Protein AF-A0A0F9FSE8-F1 (afdb_monomer_lite)

Organism: NCBI:txid412755

Secondary structure (DSSP, 8-state):
-TTSPTT-EEEEEE----SS-GGG-GGGSSPPPHHHHHHHHHHEEEEEEEEE---TTTHHHHHHHHHTTT-----------SSS--SS--HHHHHHHHHHHHHHHTT--S-----

pLDDT: mean 92.49, std 7.14, range [69.25, 98.75]

Structure (mmCIF, N/CA/C/O backbone):
data_AF-A0A0F9FSE8-F1
#
_entry.id   AF-A0A0F9FSE8-F1
#
loop_
_atom_site.group_PDB
_atom_site.id
_atom_site.type_symbol
_atom_site.label_atom_id
_atom_site.label_alt_id
_atom_site.label_comp_id
_atom_site.label_asym_id
_atom_site.label_entity_id
_atom_site.label_seq_id
_atom_site.pdbx_PDB_ins_code
_atom_site.Cartn_x
_atom_site.Cartn_y
_atom_site.Cartn_z
_atom_site.occupancy
_atom_site.B_iso_or_equiv
_atom_site.auth_seq_id
_atom_site.auth_comp_id
_atom_site.auth_asym_id
_atom_site.auth_atom_id
_atom_site.pdbx_PDB_model_num
ATOM 1 N N . MET A 1 1 ? -3.749 10.604 14.821 1.00 86.56 1 MET A N 1
ATOM 2 C CA . MET A 1 1 ? -4.098 9.388 15.603 1.00 86.56 1 MET A CA 1
ATOM 3 C C . MET A 1 1 ? -3.976 9.550 17.117 1.00 86.56 1 MET A C 1
ATOM 5 O O . MET A 1 1 ? -4.910 9.161 17.795 1.00 86.56 1 MET A O 1
ATOM 9 N N . ARG A 1 2 ? -2.880 10.076 17.694 1.00 89.75 2 ARG A N 1
ATOM 10 C CA . ARG A 1 2 ? -2.656 10.058 19.163 1.00 89.75 2 ARG A CA 1
ATOM 11 C C . ARG A 1 2 ? -3.826 10.600 20.002 1.00 89.75 2 ARG A C 1
ATOM 13 O O . ARG A 1 2 ? -4.158 9.957 20.988 1.00 89.75 2 ARG A O 1
ATOM 20 N N . THR A 1 3 ? -4.457 11.681 19.552 1.00 95.81 3 THR A N 1
ATOM 21 C CA . THR A 1 3 ? -5.565 12.396 20.213 1.00 95.81 3 THR A CA 1
ATOM 22 C C . THR A 1 3 ? -6.959 11.814 19.954 1.00 95.81 3 THR A C 1
ATOM 24 O O . THR A 1 3 ? -7.914 12.218 20.603 1.00 95.81 3 THR A O 1
ATOM 27 N N . ILE A 1 4 ? -7.098 10.870 19.019 1.00 96.56 4 ILE A N 1
ATOM 28 C CA . ILE A 1 4 ? -8.394 10.270 18.676 1.00 96.56 4 ILE A CA 1
ATOM 29 C C . ILE A 1 4 ? -8.773 9.244 19.750 1.00 96.56 4 ILE A C 1
ATOM 31 O O . ILE A 1 4 ? -7.949 8.391 20.111 1.00 96.56 4 ILE A O 1
ATOM 35 N N . ARG A 1 5 ? -10.022 9.312 20.231 1.00 97.69 5 ARG A N 1
ATOM 36 C CA . ARG A 1 5 ? -10.581 8.400 21.241 1.00 97.69 5 ARG A CA 1
ATOM 37 C C . ARG A 1 5 ? -10.515 6.946 20.762 1.00 97.69 5 ARG A C 1
ATOM 39 O O . ARG A 1 5 ? -10.655 6.656 19.574 1.00 97.69 5 ARG A O 1
ATOM 46 N N . ARG A 1 6 ? -10.317 6.012 21.693 1.00 98.19 6 ARG A N 1
ATOM 47 C CA . ARG A 1 6 ? -10.390 4.572 21.393 1.00 98.19 6 ARG A CA 1
ATOM 48 C C . ARG A 1 6 ? -11.790 4.194 20.905 1.00 98.19 6 ARG A C 1
ATOM 50 O O . ARG A 1 6 ? -12.759 4.808 21.351 1.00 98.19 6 ARG A O 1
ATOM 57 N N . ASN A 1 7 ? -11.885 3.181 20.044 1.00 98.06 7 ASN A N 1
ATOM 58 C CA . ASN A 1 7 ? -13.154 2.608 19.580 1.00 98.06 7 ASN A CA 1
ATOM 59 C C . ASN A 1 7 ? -14.160 3.677 19.112 1.00 98.06 7 ASN A C 1
ATOM 61 O O . ASN A 1 7 ? -15.303 3.728 19.569 1.00 98.06 7 ASN A O 1
ATOM 65 N N . SER A 1 8 ? -13.704 4.600 18.267 1.00 98.25 8 SER A N 1
ATOM 66 C CA . SER A 1 8 ? -14.500 5.740 17.801 1.00 98.25 8 SER A CA 1
ATOM 67 C C . SER A 1 8 ? -14.647 5.818 16.285 1.00 98.25 8 SER A C 1
ATOM 69 O O . SER A 1 8 ? -15.513 6.552 15.825 1.00 98.25 8 SER A O 1
ATOM 71 N N . ILE A 1 9 ? -13.861 5.050 15.526 1.00 98.38 9 ILE A N 1
ATOM 72 C CA . ILE A 1 9 ? -13.864 5.052 14.062 1.00 98.38 9 ILE A CA 1
ATOM 73 C C . ILE A 1 9 ? -14.509 3.771 13.529 1.00 98.38 9 ILE A C 1
ATOM 75 O O . ILE A 1 9 ? -14.096 2.674 13.902 1.00 98.38 9 ILE A O 1
ATOM 79 N N . ASP A 1 10 ? -15.500 3.919 12.653 1.00 98.44 10 ASP A N 1
ATOM 80 C CA . ASP A 1 10 ? -16.224 2.811 12.013 1.00 98.44 10 ASP A CA 1
ATOM 81 C C . ASP A 1 10 ? -15.496 2.253 10.781 1.00 98.44 10 ASP A C 1
ATOM 83 O O . ASP A 1 10 ? -15.631 1.080 10.441 1.00 98.44 10 ASP A O 1
ATOM 87 N N . THR A 1 11 ? -14.714 3.077 10.082 1.00 98.19 11 THR A N 1
ATOM 88 C CA . THR A 1 11 ? -13.986 2.669 8.872 1.00 98.19 11 THR A CA 1
ATOM 89 C C . THR A 1 11 ? -12.737 3.521 8.678 1.00 98.19 11 THR A C 1
ATOM 91 O O . THR A 1 11 ? -12.746 4.725 8.931 1.00 98.19 11 THR A O 1
ATOM 94 N N . ILE A 1 12 ? -11.656 2.893 8.222 1.00 98.38 12 ILE A N 1
ATOM 95 C CA . ILE 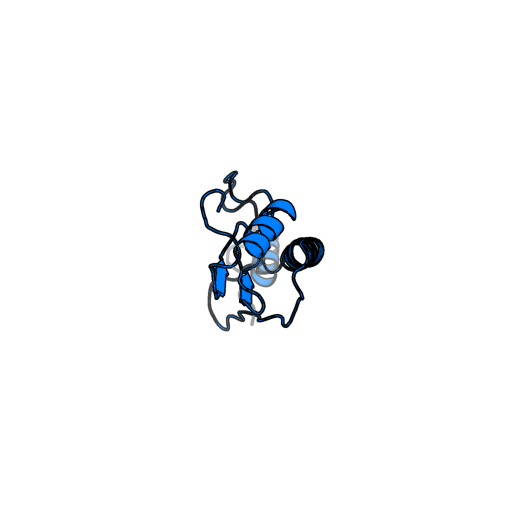A 1 12 ? -10.388 3.537 7.885 1.00 98.38 12 ILE A CA 1
ATOM 96 C C . ILE A 1 12 ? -10.084 3.223 6.423 1.00 98.38 12 ILE A C 1
ATOM 98 O O . ILE A 1 12 ? -9.979 2.061 6.048 1.00 98.38 12 ILE A O 1
ATOM 102 N N . ILE A 1 13 ? -9.911 4.259 5.606 1.00 98.19 13 ILE A N 1
ATOM 103 C CA . ILE A 1 13 ? -9.459 4.138 4.217 1.00 98.19 13 ILE A CA 1
ATOM 104 C C . ILE A 1 13 ? -8.191 4.971 4.096 1.00 98.19 13 ILE A C 1
ATOM 106 O O . ILE A 1 13 ? -8.193 6.148 4.459 1.00 98.19 13 ILE A O 1
ATOM 110 N N . THR A 1 14 ? -7.088 4.366 3.663 1.00 96.75 14 THR A N 1
ATOM 111 C CA . THR A 1 14 ? -5.789 5.045 3.663 1.00 96.75 14 THR A CA 1
ATOM 112 C C . THR A 1 14 ? -4.930 4.655 2.474 1.00 96.75 14 THR A C 1
ATOM 114 O O . THR A 1 14 ? -4.832 3.482 2.124 1.00 96.75 14 THR A O 1
ATOM 117 N N . ASP A 1 15 ? -4.279 5.667 1.902 1.00 96.25 15 ASP A N 1
ATOM 118 C CA . ASP A 1 15 ? -3.258 5.543 0.870 1.00 96.25 15 ASP A CA 1
ATOM 119 C C . ASP A 1 15 ? -1.881 5.929 1.449 1.00 96.25 15 ASP A C 1
ATOM 121 O O . ASP A 1 15 ? -1.497 7.102 1.424 1.00 96.25 15 ASP A O 1
ATOM 125 N N . PRO A 1 16 ? -1.196 4.997 2.135 1.00 95.38 16 PRO A N 1
ATOM 126 C CA . PRO A 1 16 ? 0.070 5.283 2.795 1.00 95.38 16 PRO A CA 1
ATOM 127 C C . PRO A 1 16 ? 1.258 5.274 1.817 1.00 95.38 16 PRO A C 1
ATOM 129 O O . PRO A 1 16 ? 1.131 4.831 0.684 1.00 95.38 16 PRO A O 1
ATOM 132 N N . PRO A 1 17 ? 2.460 5.661 2.273 1.00 95.62 17 PRO A N 1
ATOM 133 C CA . PRO A 1 17 ? 3.700 5.371 1.557 1.00 95.62 17 PRO A CA 1
ATOM 134 C C . PRO A 1 17 ? 3.860 3.882 1.204 1.00 95.62 17 PRO A C 1
ATOM 136 O O . PRO A 1 17 ? 3.564 3.001 2.017 1.00 95.62 17 PRO A O 1
ATOM 139 N N . TYR A 1 18 ? 4.361 3.596 0.002 1.00 94.94 18 TYR A N 1
ATOM 140 C CA . TYR A 1 18 ? 4.502 2.247 -0.561 1.00 94.94 18 TYR A CA 1
ATOM 141 C C . TYR A 1 18 ? 5.945 1.744 -0.570 1.00 94.94 18 TYR A C 1
ATOM 143 O O . TYR A 1 18 ? 6.192 0.637 -1.057 1.00 94.94 18 TYR A O 1
ATOM 151 N N . ALA A 1 19 ? 6.894 2.528 -0.057 1.00 94.38 19 ALA A N 1
ATOM 152 C CA . ALA A 1 19 ? 8.323 2.225 -0.112 1.00 94.38 19 ALA A CA 1
ATOM 153 C C . ALA A 1 19 ? 8.852 2.098 -1.556 1.00 94.38 19 ALA A C 1
ATOM 155 O O . ALA A 1 19 ? 9.710 1.262 -1.849 1.00 94.38 19 ALA A O 1
ATOM 156 N N . LEU A 1 20 ? 8.328 2.909 -2.485 1.00 90.44 20 LEU A N 1
ATOM 157 C CA . LEU A 1 20 ? 8.775 2.927 -3.883 1.00 90.44 20 LEU A CA 1
ATOM 158 C C . LEU A 1 20 ? 9.906 3.933 -4.126 1.00 90.44 20 LEU A C 1
ATOM 160 O O . LEU A 1 20 ? 10.425 3.995 -5.243 1.00 90.44 20 LEU A O 1
ATOM 164 N N . LYS A 1 21 ? 10.301 4.706 -3.105 1.00 91.00 21 LYS A N 1
ATOM 165 C CA . LYS A 1 21 ? 11.237 5.836 -3.214 1.00 91.00 21 LYS A CA 1
ATOM 166 C C . LYS A 1 21 ? 10.763 6.822 -4.277 1.00 91.00 21 LYS A C 1
ATOM 168 O O . LYS A 1 21 ? 11.559 7.309 -5.086 1.00 91.00 21 LYS A O 1
ATOM 173 N N . PHE A 1 22 ? 9.456 7.077 -4.314 1.00 84.75 22 PHE A N 1
ATOM 174 C CA . PHE A 1 22 ? 8.824 7.872 -5.353 1.00 84.75 22 PHE A CA 1
ATOM 175 C C . PHE A 1 22 ? 9.514 9.233 -5.511 1.00 84.75 22 PHE A C 1
ATOM 177 O O . PHE A 1 22 ? 9.596 10.032 -4.577 1.00 84.75 22 PHE A O 1
ATOM 184 N N . MET A 1 23 ? 10.071 9.469 -6.704 1.00 86.94 23 MET A N 1
ATOM 185 C CA . MET A 1 23 ? 10.853 10.667 -7.046 1.00 86.94 23 MET A CA 1
ATOM 186 C C . MET A 1 23 ? 12.000 10.985 -6.064 1.00 86.94 23 MET A C 1
ATOM 188 O O . MET A 1 23 ? 12.337 12.152 -5.855 1.00 86.94 23 MET A O 1
ATOM 192 N N . GLY A 1 24 ? 12.576 9.965 -5.420 1.00 88.31 24 GLY A N 1
ATOM 193 C CA . GLY A 1 24 ? 13.639 10.126 -4.425 1.00 88.31 24 GLY A CA 1
ATOM 194 C C . GLY A 1 24 ? 13.203 10.871 -3.160 1.00 88.31 24 GLY A C 1
ATOM 195 O O . GLY A 1 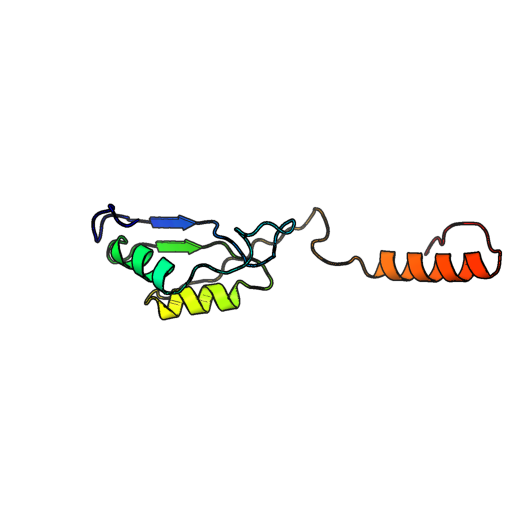24 ? 14.043 11.412 -2.446 1.00 88.31 24 GLY A O 1
ATOM 196 N N . LYS A 1 25 ? 11.896 10.959 -2.878 1.00 89.19 25 LYS A N 1
ATOM 197 C CA . LYS A 1 25 ? 11.378 11.693 -1.719 1.00 89.19 25 LYS A CA 1
ATOM 198 C C . LYS A 1 25 ? 11.345 10.813 -0.475 1.00 89.19 25 LYS A C 1
ATOM 200 O O . LYS A 1 25 ? 10.770 9.730 -0.496 1.00 89.19 25 LYS A O 1
ATOM 205 N N . ALA A 1 26 ? 11.899 11.327 0.625 1.00 90.44 26 ALA A N 1
ATOM 206 C CA . ALA A 1 26 ? 12.081 10.598 1.885 1.00 90.44 26 ALA A CA 1
ATOM 207 C C . ALA A 1 26 ? 10.788 10.022 2.491 1.00 90.44 26 ALA A C 1
ATOM 209 O O . ALA A 1 26 ? 10.836 9.016 3.191 1.00 90.44 26 ALA A O 1
ATOM 210 N N . TRP A 1 27 ? 9.629 10.628 2.214 1.00 90.81 27 TRP A N 1
ATOM 211 C CA . TRP A 1 27 ? 8.349 10.156 2.746 1.00 90.81 27 TRP A CA 1
ATOM 212 C C . TRP A 1 27 ? 7.937 8.777 2.208 1.00 90.81 27 TRP A C 1
ATOM 214 O O . TRP A 1 27 ? 7.149 8.106 2.864 1.00 90.81 27 TRP A O 1
ATOM 224 N N . ASP A 1 28 ? 8.481 8.344 1.063 1.00 92.75 28 ASP A N 1
ATOM 225 C CA . ASP A 1 28 ? 8.152 7.071 0.405 1.00 92.75 28 ASP A CA 1
ATOM 226 C C . ASP A 1 28 ? 9.277 6.031 0.479 1.00 92.75 28 ASP A C 1
ATOM 228 O O . ASP A 1 28 ? 9.468 5.219 -0.426 1.00 92.75 28 ASP A O 1
ATOM 232 N N . TYR A 1 29 ? 10.094 6.083 1.529 1.00 92.56 29 TYR A N 1
ATOM 233 C CA . TYR A 1 29 ? 11.222 5.159 1.676 1.00 92.56 29 TYR A CA 1
ATOM 234 C C . TYR A 1 29 ? 10.838 3.876 2.407 1.00 92.56 29 TYR A C 1
ATOM 236 O O . TYR A 1 29 ? 11.422 2.827 2.142 1.00 92.56 29 TYR A O 1
ATOM 244 N N . GLU A 1 30 ? 9.849 3.946 3.293 1.00 94.62 30 GLU A N 1
ATOM 245 C CA . GLU A 1 30 ? 9.460 2.846 4.167 1.00 94.62 30 GLU A CA 1
ATOM 246 C C . GLU A 1 30 ? 7.948 2.651 4.165 1.00 94.62 30 GLU A C 1
ATOM 248 O O . GLU A 1 30 ? 7.173 3.585 3.953 1.00 94.62 30 GLU A O 1
ATOM 253 N N . LEU A 1 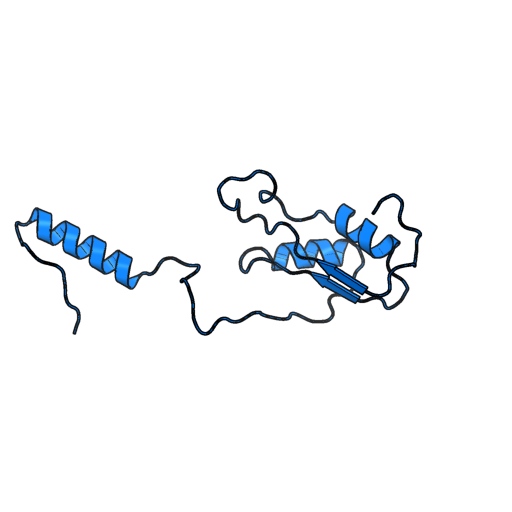31 ? 7.531 1.418 4.439 1.00 96.94 31 LEU A N 1
ATOM 254 C CA . LEU A 1 31 ? 6.132 1.109 4.688 1.00 96.94 31 LEU A CA 1
ATOM 255 C C . LEU A 1 31 ? 5.739 1.580 6.094 1.00 96.94 31 LEU A C 1
ATOM 257 O O . LEU A 1 31 ? 6.570 1.564 7.009 1.00 96.94 31 LEU A O 1
ATOM 261 N N . PRO A 1 32 ? 4.461 1.918 6.329 1.00 97.25 32 PRO A N 1
ATOM 262 C CA . PRO A 1 32 ? 3.944 2.085 7.675 1.00 97.25 32 PRO A CA 1
ATOM 263 C C . PRO A 1 32 ? 4.278 0.875 8.551 1.00 97.25 32 PRO A C 1
ATOM 265 O O . PRO A 1 32 ? 4.000 -0.274 8.208 1.00 97.25 32 PRO A O 1
ATOM 268 N N . SER A 1 33 ? 4.868 1.148 9.710 1.00 97.31 33 SER A N 1
ATOM 269 C CA . SER A 1 33 ? 5.234 0.107 10.668 1.00 97.31 33 SER A CA 1
ATOM 270 C C . SER A 1 33 ? 4.016 -0.542 11.326 1.00 97.31 33 SER A C 1
ATOM 272 O O . SER A 1 33 ? 2.946 0.064 11.433 1.00 97.31 33 SER A O 1
ATOM 274 N N . VAL A 1 34 ? 4.221 -1.720 11.921 1.00 98.50 34 VAL A N 1
ATOM 275 C CA . VAL A 1 34 ? 3.251 -2.393 12.807 1.00 98.50 34 VAL A CA 1
ATOM 276 C C . VAL A 1 34 ? 2.688 -1.436 13.868 1.00 98.50 34 VAL A C 1
ATOM 278 O O . VAL A 1 34 ? 1.489 -1.404 14.137 1.00 98.50 34 VAL A O 1
ATOM 281 N N . ARG A 1 35 ? 3.530 -0.567 14.451 1.00 98.06 35 ARG A N 1
ATOM 282 C CA . ARG A 1 35 ? 3.090 0.442 15.434 1.00 98.06 35 ARG A CA 1
ATOM 283 C C . ARG A 1 35 ? 2.089 1.436 14.834 1.00 98.06 35 ARG A C 1
ATOM 285 O O . ARG A 1 35 ? 1.225 1.936 15.556 1.00 98.06 35 ARG A O 1
ATOM 292 N N . CYS A 1 36 ? 2.200 1.752 13.545 1.00 97.38 36 CYS A N 1
ATOM 293 C CA . CYS A 1 36 ? 1.226 2.581 12.846 1.00 97.38 36 CYS A CA 1
ATOM 294 C C . CYS A 1 36 ? -0.146 1.899 12.813 1.00 97.38 36 CYS A C 1
ATOM 296 O O . CYS A 1 36 ? -1.115 2.475 13.312 1.00 97.38 36 CYS A O 1
ATOM 298 N N . PHE A 1 37 ? -0.198 0.648 12.356 1.00 98.31 37 PHE A N 1
ATOM 299 C CA . PHE A 1 37 ? -1.437 -0.124 12.269 1.00 98.31 37 PHE A CA 1
ATOM 300 C C . PHE A 1 37 ? -2.032 -0.476 13.638 1.00 98.31 37 PHE A C 1
ATOM 302 O O . PHE A 1 37 ? -3.251 -0.436 13.790 1.00 98.31 37 PHE A O 1
ATOM 309 N N . LYS A 1 38 ? -1.212 -0.667 14.683 1.00 98.38 38 LYS A N 1
ATOM 310 C CA . LYS A 1 38 ? -1.697 -0.805 16.072 1.00 98.38 38 LYS A CA 1
ATOM 311 C C . LYS A 1 38 ? -2.422 0.449 16.559 1.00 98.38 38 LYS A C 1
ATOM 313 O O . LYS A 1 38 ? -3.395 0.363 17.304 1.00 98.38 38 LYS A O 1
ATOM 318 N N . ARG A 1 39 ? -1.977 1.643 16.144 1.00 98.06 39 ARG A N 1
ATOM 319 C CA . ARG A 1 39 ? -2.678 2.897 16.475 1.00 98.06 39 ARG A CA 1
ATOM 320 C C . ARG A 1 39 ? -3.998 3.034 15.724 1.00 98.06 39 ARG A C 1
ATOM 322 O O . ARG A 1 39 ? -4.928 3.588 16.306 1.00 98.06 39 ARG A O 1
ATOM 329 N N . MET A 1 40 ? -4.072 2.535 14.490 1.00 98.25 40 MET A N 1
ATOM 330 C CA . MET A 1 40 ? -5.320 2.453 13.727 1.00 98.25 40 MET A CA 1
ATOM 331 C C . MET A 1 40 ? -6.297 1.481 14.401 1.00 98.25 40 MET A C 1
ATOM 333 O O . MET A 1 40 ? -7.430 1.858 14.679 1.00 98.25 40 MET A O 1
ATOM 337 N N . LEU A 1 41 ? -5.833 0.290 14.788 1.00 98.25 41 LEU A N 1
ATOM 338 C CA . LEU A 1 41 ? -6.657 -0.699 15.489 1.00 98.25 41 LEU A CA 1
ATOM 339 C C . LEU A 1 41 ? -7.192 -0.155 16.821 1.00 98.25 41 LEU A C 1
ATOM 341 O O . LEU A 1 41 ? -8.355 -0.325 17.153 1.00 98.25 41 LEU A O 1
ATOM 345 N N . ARG A 1 42 ? -6.368 0.591 17.567 1.00 98.31 42 ARG A N 1
ATOM 346 C CA . ARG A 1 42 ? -6.758 1.217 18.843 1.00 98.31 42 ARG A CA 1
ATOM 347 C C . ARG A 1 42 ? -7.955 2.173 18.716 1.00 98.31 42 ARG A C 1
ATOM 349 O O . ARG A 1 42 ? -8.688 2.355 19.686 1.00 98.31 42 ARG A O 1
ATOM 356 N N . ILE A 1 43 ? -8.084 2.879 17.592 1.00 98.44 43 ILE A N 1
ATOM 357 C CA . ILE A 1 43 ? -9.164 3.862 17.375 1.00 98.44 43 ILE A CA 1
ATOM 358 C C . ILE A 1 43 ? -10.373 3.260 16.659 1.00 98.44 43 ILE A C 1
ATOM 360 O O . ILE A 1 43 ? -11.453 3.842 16.731 1.00 98.44 43 ILE A O 1
ATOM 364 N N . ALA A 1 44 ? -10.199 2.113 16.009 1.00 98.50 44 ALA A N 1
ATOM 365 C CA . ALA A 1 44 ? -11.247 1.360 15.345 1.00 98.50 44 ALA A CA 1
ATOM 366 C C . ALA A 1 44 ? -12.238 0.772 16.359 1.00 98.50 44 ALA A C 1
ATOM 368 O O . ALA A 1 44 ? -11.846 0.256 17.405 1.00 98.50 44 ALA A O 1
ATOM 369 N N . LYS A 1 45 ? -13.537 0.876 16.073 1.00 98.69 45 LYS A N 1
ATOM 370 C CA . LYS A 1 45 ? -14.570 0.138 16.811 1.00 98.69 45 LYS A CA 1
ATOM 371 C C . LYS A 1 45 ? -14.437 -1.370 16.534 1.00 98.69 45 LYS A C 1
ATOM 373 O O . LYS A 1 45 ? -13.919 -1.744 15.481 1.00 98.69 45 LYS A O 1
ATOM 378 N N . PRO A 1 46 ? -14.932 -2.246 17.428 1.00 97.50 46 PRO A N 1
ATOM 379 C CA . PRO A 1 46 ? -15.093 -3.660 17.101 1.00 97.50 46 PRO A CA 1
ATOM 380 C C . PRO A 1 46 ? -15.884 -3.825 15.795 1.00 97.50 46 PRO A C 1
ATOM 382 O O . PRO A 1 46 ? -16.952 -3.236 15.649 1.00 97.50 46 PRO A O 1
ATOM 385 N N . GLY A 1 47 ? -15.340 -4.585 14.843 1.00 96.62 47 GLY A N 1
ATOM 386 C CA . GLY A 1 47 ? -15.949 -4.799 13.525 1.00 96.62 47 GLY A CA 1
ATOM 387 C C . GLY A 1 47 ? -15.666 -3.720 12.471 1.00 96.62 47 GLY A C 1
ATOM 388 O O . GLY A 1 47 ? -16.130 -3.856 11.342 1.00 96.62 47 GLY A O 1
ATOM 389 N N . ALA A 1 48 ? -14.901 -2.672 12.794 1.00 98.12 48 ALA A N 1
ATOM 390 C CA . ALA A 1 48 ? -14.512 -1.662 11.813 1.00 98.12 48 ALA A CA 1
ATOM 391 C C . ALA A 1 48 ? -13.618 -2.241 10.704 1.00 98.12 48 ALA A C 1
ATOM 393 O O . ALA A 1 48 ? -12.831 -3.163 10.926 1.00 98.12 48 ALA A O 1
ATOM 394 N N . ILE A 1 49 ? -13.703 -1.643 9.515 1.00 98.00 49 ILE A N 1
ATOM 395 C CA . ILE A 1 49 ? -12.956 -2.071 8.325 1.00 98.00 49 ILE A CA 1
ATOM 396 C C . ILE A 1 49 ? -11.760 -1.146 8.088 1.00 98.00 49 ILE A C 1
ATOM 398 O O . ILE A 1 49 ? -11.880 0.076 8.185 1.00 98.00 49 ILE A O 1
ATOM 402 N N . LEU A 1 50 ? -10.617 -1.736 7.733 1.00 98.38 50 LEU A N 1
ATOM 403 C CA . LEU A 1 50 ? -9.458 -1.042 7.177 1.00 98.38 50 LEU A CA 1
ATOM 404 C C . LEU A 1 50 ? -9.312 -1.411 5.696 1.00 98.38 50 LEU A C 1
ATOM 406 O O . LEU A 1 50 ? -9.045 -2.565 5.375 1.00 98.38 50 LEU A O 1
ATOM 410 N N . LEU A 1 51 ? -9.423 -0.421 4.811 1.00 98.25 51 LEU A N 1
ATOM 411 C CA . LEU A 1 51 ? -8.983 -0.515 3.421 1.00 98.25 51 LEU A CA 1
ATOM 412 C C . LEU A 1 51 ? -7.661 0.247 3.277 1.00 98.25 51 LEU A C 1
ATOM 414 O O . LEU A 1 51 ? -7.611 1.468 3.429 1.00 98.25 51 LEU A O 1
ATOM 418 N N . CYS A 1 52 ? -6.583 -0.483 3.008 1.00 97.94 52 CYS A N 1
ATOM 419 C CA . CYS A 1 52 ? -5.237 0.066 2.887 1.00 97.94 52 CYS A CA 1
ATOM 420 C C . CYS A 1 52 ? -4.722 -0.159 1.465 1.00 97.94 52 CYS A C 1
ATOM 422 O O . CYS A 1 52 ? -4.618 -1.305 1.025 1.00 97.94 52 CYS A O 1
ATOM 424 N N . PHE A 1 53 ? -4.406 0.919 0.750 1.00 97.12 53 PHE A N 1
ATOM 425 C CA . PHE A 1 53 ? -3.794 0.811 -0.569 1.00 97.12 53 PHE A CA 1
ATOM 426 C C . PHE A 1 53 ? -2.306 0.452 -0.449 1.00 97.12 53 PHE A C 1
ATOM 428 O O . PHE A 1 53 ? -1.646 0.741 0.551 1.00 97.12 53 PHE A O 1
ATOM 435 N N . GLY A 1 54 ? -1.773 -0.210 -1.474 1.00 94.94 54 GLY A N 1
ATOM 436 C CA . GLY A 1 54 ? -0.395 -0.680 -1.480 1.00 94.94 54 GLY A CA 1
ATOM 437 C C . GLY A 1 54 ? 0.179 -0.798 -2.885 1.00 94.94 54 GLY A C 1
ATOM 438 O O . GLY A 1 54 ? -0.534 -1.022 -3.863 1.00 94.94 54 GLY A O 1
ATOM 439 N N . GLY A 1 55 ? 1.501 -0.675 -2.977 1.00 92.19 55 GLY A N 1
ATOM 440 C CA . GLY A 1 55 ? 2.229 -0.851 -4.226 1.00 92.19 55 GLY A CA 1
ATOM 441 C C . GLY A 1 55 ? 2.327 -2.322 -4.631 1.00 92.19 55 GLY A C 1
ATOM 442 O O . GLY A 1 55 ? 2.515 -3.202 -3.795 1.00 92.19 55 GLY A O 1
ATOM 443 N N . THR A 1 56 ? 2.309 -2.598 -5.935 1.00 90.19 56 THR A N 1
ATOM 444 C CA . THR A 1 56 ? 2.352 -3.967 -6.492 1.00 90.19 56 THR A CA 1
ATOM 445 C C . THR A 1 56 ? 3.547 -4.806 -6.030 1.00 90.19 56 THR A C 1
ATOM 447 O O . THR A 1 56 ? 3.453 -6.027 -5.972 1.00 90.19 56 THR A O 1
ATOM 450 N N . ARG A 1 57 ? 4.675 -4.173 -5.685 1.00 90.69 57 ARG A N 1
ATOM 451 C CA . ARG A 1 57 ? 5.897 -4.863 -5.232 1.00 90.69 57 ARG A CA 1
ATOM 452 C C . ARG A 1 57 ? 5.996 -5.013 -3.718 1.00 90.69 57 ARG A C 1
ATOM 454 O O . ARG A 1 57 ? 6.769 -5.838 -3.251 1.00 90.69 57 ARG A O 1
ATOM 461 N N . THR A 1 58 ? 5.253 -4.220 -2.954 1.00 94.88 58 THR A N 1
ATOM 462 C CA . THR A 1 58 ? 5.430 -4.086 -1.499 1.00 94.88 58 THR A CA 1
ATOM 463 C C . THR A 1 58 ? 4.165 -4.404 -0.704 1.00 94.88 58 THR A C 1
ATOM 465 O O . THR A 1 58 ? 4.250 -4.548 0.515 1.00 94.88 58 THR A O 1
ATOM 468 N N . PHE A 1 59 ? 3.016 -4.600 -1.368 1.00 95.19 59 PHE A N 1
ATOM 469 C CA . PHE A 1 59 ? 1.730 -4.882 -0.718 1.00 95.19 59 PHE A CA 1
ATOM 470 C C . PHE A 1 59 ? 1.797 -6.070 0.249 1.00 95.19 59 PHE A C 1
ATOM 472 O O . PHE A 1 59 ? 1.217 -6.013 1.323 1.00 95.19 59 PHE A O 1
ATOM 479 N N . HIS A 1 60 ? 2.550 -7.121 -0.085 1.00 96.12 60 HIS A N 1
ATOM 480 C CA . HIS A 1 60 ? 2.675 -8.306 0.762 1.00 96.12 60 HIS A CA 1
ATOM 481 C C . HIS A 1 60 ? 3.326 -7.984 2.119 1.00 96.12 60 HIS A C 1
ATOM 483 O O . HIS A 1 60 ? 2.879 -8.476 3.147 1.00 96.12 60 HIS A O 1
ATOM 489 N N . ARG A 1 61 ? 4.326 -7.090 2.156 1.00 97.75 61 ARG A N 1
ATOM 490 C CA . ARG A 1 61 ? 4.927 -6.613 3.415 1.00 97.75 61 ARG A CA 1
ATOM 491 C C . ARG A 1 61 ? 3.986 -5.687 4.179 1.00 97.75 61 ARG A C 1
ATOM 493 O O . ARG A 1 61 ? 3.964 -5.725 5.404 1.00 97.75 61 ARG A O 1
ATOM 500 N N . MET A 1 62 ? 3.203 -4.878 3.462 1.00 97.62 62 MET A N 1
ATOM 501 C CA . MET A 1 62 ? 2.143 -4.073 4.073 1.00 97.62 62 MET A CA 1
ATOM 502 C C . MET A 1 62 ? 1.116 -4.971 4.772 1.00 97.62 62 MET A C 1
ATOM 504 O O . MET A 1 62 ? 0.764 -4.705 5.917 1.00 97.62 62 MET A O 1
ATOM 508 N N . ALA A 1 63 ? 0.685 -6.048 4.109 1.00 98.00 63 ALA A N 1
ATOM 509 C CA . ALA A 1 63 ? -0.246 -7.026 4.659 1.00 98.00 63 ALA A CA 1
ATOM 510 C C . ALA A 1 63 ? 0.316 -7.687 5.927 1.00 98.00 63 ALA A C 1
ATOM 512 O O . ALA A 1 63 ? -0.378 -7.690 6.939 1.00 98.00 63 ALA A O 1
ATOM 513 N N . CYS A 1 64 ? 1.587 -8.120 5.924 1.00 98.31 64 CYS A N 1
ATOM 514 C CA . CYS A 1 64 ? 2.247 -8.628 7.136 1.00 98.31 64 CYS A CA 1
ATOM 515 C C . CYS A 1 64 ? 2.224 -7.595 8.273 1.00 98.31 64 CYS A C 1
ATOM 517 O O . CYS A 1 64 ? 1.817 -7.910 9.383 1.00 98.31 64 CYS A O 1
ATOM 519 N N . ASN A 1 65 ? 2.577 -6.331 8.002 1.00 98.50 65 ASN A N 1
ATOM 520 C CA . ASN A 1 65 ? 2.571 -5.293 9.040 1.00 98.50 65 ASN A CA 1
ATOM 521 C C . ASN A 1 65 ? 1.168 -5.025 9.622 1.00 98.50 65 ASN A C 1
ATOM 523 O O . ASN A 1 65 ? 1.050 -4.616 10.782 1.00 98.50 65 ASN A O 1
ATOM 527 N N . ILE A 1 66 ? 0.121 -5.185 8.807 1.00 98.50 66 ILE A N 1
ATOM 528 C CA . ILE A 1 66 ? -1.284 -5.049 9.209 1.00 98.50 66 ILE A CA 1
ATOM 529 C C . ILE A 1 66 ? -1.703 -6.244 10.077 1.00 98.50 66 ILE A C 1
ATOM 531 O O . ILE A 1 66 ? -2.269 -6.039 11.153 1.00 98.50 66 ILE A O 1
ATOM 535 N N . GLU A 1 67 ? -1.379 -7.463 9.652 1.00 98.56 67 GLU A N 1
ATOM 536 C CA . GLU A 1 67 ? -1.647 -8.704 10.387 1.00 98.56 67 GLU A CA 1
ATOM 537 C C . GLU A 1 67 ? -0.924 -8.725 11.744 1.00 98.56 67 GLU A C 1
ATOM 539 O O . GLU A 1 67 ? -1.563 -8.877 12.784 1.00 98.56 67 GLU A O 1
ATOM 544 N N . ASP A 1 68 ? 0.374 -8.404 11.772 1.00 98.75 68 ASP A N 1
ATOM 545 C CA . ASP A 1 68 ? 1.195 -8.295 12.991 1.00 98.75 68 ASP A CA 1
ATOM 546 C C . ASP A 1 68 ? 0.677 -7.229 13.977 1.00 98.75 68 ASP A C 1
ATOM 548 O O . ASP A 1 68 ? 0.995 -7.220 15.176 1.00 98.75 68 ASP A O 1
ATOM 552 N N . ALA A 1 69 ? -0.111 -6.269 13.486 1.00 98.44 69 ALA A N 1
ATOM 553 C CA . ALA A 1 69 ? -0.762 -5.276 14.327 1.00 98.44 69 ALA A CA 1
ATOM 554 C C . ALA A 1 69 ? -2.039 -5.789 15.009 1.00 98.44 69 ALA A C 1
ATOM 556 O O . ALA A 1 69 ? -2.528 -5.108 15.915 1.00 98.44 69 ALA A O 1
ATOM 557 N N . GLY A 1 70 ? -2.531 -6.969 14.627 1.00 98.25 70 GLY A N 1
ATOM 558 C CA . GLY A 1 70 ? -3.730 -7.616 15.159 1.00 98.25 70 GLY A CA 1
ATOM 559 C C . GLY A 1 70 ? -4.984 -7.417 14.307 1.00 98.25 70 GLY A C 1
ATOM 560 O O . GLY A 1 70 ? -6.083 -7.682 14.790 1.00 98.25 70 GLY A O 1
ATOM 561 N N . TRP A 1 71 ? -4.853 -6.915 13.076 1.00 98.50 71 TRP A N 1
ATOM 562 C CA . TRP A 1 71 ? -5.963 -6.908 12.122 1.00 98.50 71 TRP A CA 1
ATOM 563 C C . TRP A 1 71 ? -6.125 -8.286 11.484 1.00 98.50 71 TRP A C 1
ATOM 565 O O . TRP A 1 71 ? -5.156 -9.017 11.310 1.00 98.50 71 TRP A O 1
ATOM 575 N N . ILE A 1 72 ? -7.349 -8.608 11.074 1.00 98.06 72 ILE A N 1
ATOM 576 C CA . ILE A 1 72 ? -7.640 -9.809 10.290 1.00 98.06 72 ILE A CA 1
ATOM 577 C C . ILE A 1 72 ? -7.653 -9.410 8.815 1.00 98.06 72 ILE A C 1
ATOM 579 O O . ILE A 1 72 ? -8.412 -8.519 8.422 1.00 98.06 72 ILE A O 1
ATOM 583 N N . ILE A 1 73 ? -6.830 -10.065 7.998 1.00 97.88 73 ILE A N 1
ATOM 584 C CA . ILE A 1 73 ? -6.876 -9.894 6.546 1.00 97.88 73 ILE A CA 1
ATOM 585 C C . ILE A 1 73 ? -8.115 -10.618 6.023 1.00 97.88 73 ILE A C 1
ATOM 587 O O . ILE A 1 73 ? -8.215 -11.838 6.119 1.00 97.88 73 ILE A O 1
ATOM 591 N N . LYS A 1 74 ? -9.073 -9.849 5.502 1.00 96.56 74 LYS A N 1
ATOM 592 C CA . LYS A 1 74 ? -10.325 -10.397 4.972 1.00 96.56 74 LYS A CA 1
ATOM 593 C C . LYS A 1 74 ? -10.224 -10.732 3.487 1.00 96.56 74 LYS A C 1
ATOM 595 O O . LYS A 1 74 ? -10.552 -11.840 3.097 1.00 96.56 74 LYS A O 1
ATOM 600 N N . ASP A 1 75 ? -9.762 -9.773 2.690 1.00 96.00 75 ASP A N 1
ATOM 601 C CA . ASP A 1 75 ? -9.717 -9.863 1.233 1.00 96.00 75 ASP A CA 1
ATOM 602 C C . ASP A 1 75 ? -8.543 -9.053 0.671 1.00 96.00 75 ASP A C 1
ATOM 604 O O . ASP A 1 75 ? -7.996 -8.166 1.333 1.00 96.00 75 ASP A O 1
ATOM 608 N N . CYS A 1 76 ? -8.195 -9.331 -0.586 1.00 96.00 76 CYS 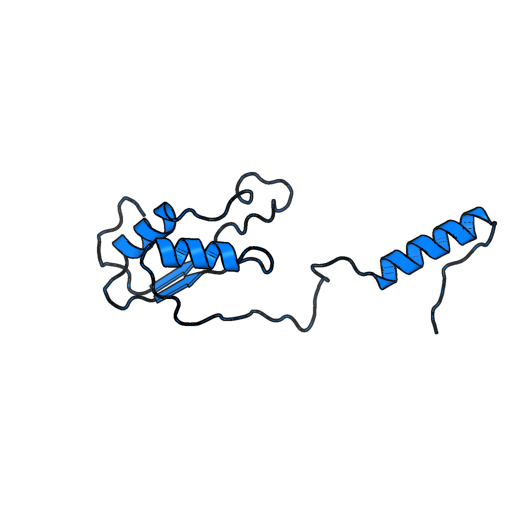A N 1
ATOM 609 C CA . CYS A 1 76 ? -7.260 -8.543 -1.383 1.00 96.00 76 CYS A CA 1
ATOM 610 C C . CYS A 1 76 ? -7.983 -7.993 -2.617 1.00 96.00 76 CYS A C 1
ATOM 612 O O . CYS A 1 76 ? -8.454 -8.757 -3.457 1.00 96.00 76 CYS A O 1
ATOM 614 N N . ILE A 1 77 ? -8.055 -6.666 -2.737 1.00 95.50 77 ILE A N 1
ATOM 615 C CA . ILE A 1 77 ? -8.652 -5.989 -3.894 1.00 95.50 77 ILE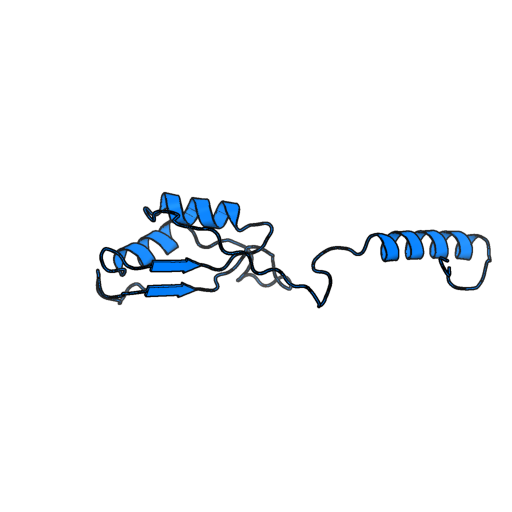 A CA 1
ATOM 616 C C . ILE A 1 77 ? -7.524 -5.487 -4.793 1.00 95.50 77 ILE A C 1
ATOM 618 O O . ILE A 1 77 ? -6.637 -4.762 -4.343 1.00 95.50 77 ILE A O 1
ATOM 622 N N . MET A 1 78 ? -7.566 -5.852 -6.075 1.00 93.81 78 MET A N 1
ATOM 623 C CA . MET A 1 78 ? -6.551 -5.458 -7.051 1.00 93.81 78 MET A CA 1
ATOM 624 C C . MET A 1 78 ? -7.082 -4.378 -7.988 1.00 93.81 78 MET A C 1
ATOM 626 O O . MET A 1 78 ? -8.064 -4.581 -8.699 1.00 93.81 78 MET A O 1
ATOM 630 N N . TRP A 1 79 ? -6.385 -3.242 -8.042 1.00 90.94 79 TRP A N 1
ATOM 631 C CA . TRP A 1 79 ? -6.648 -2.225 -9.054 1.00 90.94 79 TRP A CA 1
ATOM 632 C C . TRP A 1 79 ? -5.902 -2.567 -10.347 1.00 90.94 79 TRP A C 1
ATOM 634 O O . TRP A 1 79 ? -4.697 -2.339 -10.473 1.00 90.94 79 TRP A O 1
ATOM 644 N N . ILE A 1 80 ? -6.632 -3.140 -11.304 1.00 88.00 80 ILE A N 1
ATOM 645 C CA . ILE A 1 80 ? -6.108 -3.553 -12.609 1.00 88.00 80 ILE A CA 1
ATOM 646 C C . ILE A 1 80 ? -6.421 -2.465 -13.642 1.00 88.00 80 ILE A C 1
ATOM 648 O O . ILE A 1 80 ? -7.574 -2.082 -13.824 1.00 88.00 80 ILE A O 1
ATOM 652 N N . TYR A 1 81 ? -5.389 -1.966 -14.322 1.00 82.00 81 TYR A N 1
ATOM 653 C CA . TYR A 1 81 ? -5.518 -0.951 -15.368 1.00 82.00 81 TYR A CA 1
ATOM 654 C C . TYR A 1 81 ? -5.454 -1.606 -16.752 1.00 82.00 81 TYR A C 1
ATOM 656 O O . TYR A 1 81 ? -4.468 -2.271 -17.064 1.00 82.00 81 TYR A O 1
ATOM 664 N N . GLY A 1 82 ? -6.469 -1.380 -17.594 1.00 83.69 82 GLY A N 1
ATOM 665 C CA . GLY A 1 82 ? -6.468 -1.801 -19.006 1.00 83.69 82 GLY A CA 1
ATOM 666 C C . GLY A 1 82 ? -5.771 -0.814 -19.954 1.00 83.69 82 GLY A C 1
ATOM 667 O O . GLY A 1 82 ? -5.483 -1.142 -21.100 1.00 83.69 82 GLY A O 1
ATOM 668 N N . SER A 1 83 ? -5.481 0.398 -19.477 1.00 80.94 83 SER A N 1
ATOM 669 C CA . SER A 1 83 ? -4.859 1.479 -20.245 1.00 80.94 83 SER A CA 1
ATOM 670 C C . SER A 1 83 ? -3.996 2.361 -19.342 1.00 80.94 83 SER A C 1
ATOM 672 O O . SER A 1 83 ? -4.278 2.490 -18.150 1.00 80.94 83 SER A O 1
ATOM 674 N N . GLY A 1 84 ? -2.983 3.021 -19.908 1.00 73.12 84 GLY A N 1
ATOM 675 C CA . GLY A 1 84 ? -2.152 4.000 -19.204 1.00 73.12 84 GLY A CA 1
ATOM 676 C C . GLY A 1 84 ? -0.655 3.784 -19.408 1.00 73.12 84 GLY A C 1
ATOM 677 O O . GLY A 1 84 ? -0.222 3.015 -20.264 1.00 73.12 84 GLY A O 1
ATOM 678 N N . PHE A 1 85 ? 0.153 4.485 -18.612 1.00 69.25 85 PHE A N 1
ATOM 679 C CA . PHE A 1 85 ? 1.606 4.353 -18.675 1.00 69.25 85 PHE A CA 1
ATOM 680 C C . PHE A 1 85 ? 2.062 2.985 -18.150 1.00 69.25 85 PHE A C 1
ATOM 682 O O . PHE A 1 85 ? 1.740 2.649 -17.003 1.00 69.25 85 PHE A O 1
ATOM 689 N N . PRO A 1 86 ? 2.878 2.232 -18.915 1.00 69.38 86 PRO A N 1
ATOM 690 C CA . PRO A 1 86 ? 3.517 1.023 -18.419 1.00 69.38 86 PRO A CA 1
ATOM 691 C C . PRO A 1 86 ? 4.310 1.339 -17.148 1.00 69.38 86 PRO A C 1
ATOM 693 O O . PRO A 1 86 ? 5.255 2.125 -17.163 1.00 69.38 86 PRO A O 1
ATOM 696 N N . LYS A 1 87 ? 3.920 0.730 -16.023 1.00 71.56 87 LYS A N 1
ATOM 697 C CA . LYS A 1 87 ? 4.607 0.891 -14.725 1.00 71.56 87 LYS A CA 1
ATOM 698 C C . LYS A 1 87 ? 5.879 0.035 -14.612 1.00 71.56 87 LYS A C 1
ATOM 700 O O . LYS A 1 87 ? 6.534 0.015 -13.569 1.00 71.56 87 LYS A O 1
ATOM 705 N N . SER A 1 88 ? 6.209 -0.688 -15.679 1.00 70.81 88 SER A N 1
ATOM 706 C CA . SER A 1 88 ? 7.415 -1.493 -15.833 1.00 70.81 88 SER A CA 1
ATOM 707 C C . SER A 1 88 ? 8.132 -1.121 -17.129 1.00 70.81 88 SER A C 1
ATOM 709 O O . SER A 1 88 ? 7.586 -0.421 -17.983 1.00 70.81 88 SER A O 1
ATOM 711 N N . HIS A 1 89 ? 9.369 -1.587 -17.266 1.00 79.44 89 HIS A N 1
ATOM 712 C CA . HIS A 1 89 ? 10.175 -1.354 -18.454 1.00 79.44 89 HIS A CA 1
ATOM 713 C C . HIS A 1 89 ? 9.531 -2.025 -19.676 1.00 79.44 89 HIS A C 1
ATOM 715 O O . HIS A 1 89 ? 9.207 -3.211 -19.636 1.00 79.44 89 HIS A O 1
ATOM 721 N N . ASN A 1 90 ? 9.342 -1.278 -20.766 1.00 84.38 90 ASN A N 1
ATOM 722 C CA . ASN A 1 90 ? 8.870 -1.859 -22.020 1.00 84.38 90 ASN A CA 1
ATOM 723 C C . ASN A 1 90 ? 10.048 -2.564 -22.708 1.00 84.38 90 ASN A C 1
ATOM 725 O O . ASN A 1 90 ? 10.910 -1.909 -23.292 1.00 84.38 90 ASN A O 1
ATOM 729 N N . ILE A 1 91 ? 10.079 -3.895 -22.611 1.00 87.19 91 ILE A N 1
ATOM 730 C CA . ILE A 1 91 ? 11.172 -4.731 -23.126 1.00 87.19 91 ILE A CA 1
ATOM 731 C C . ILE A 1 91 ? 11.321 -4.572 -24.643 1.00 87.19 91 ILE A C 1
ATOM 733 O O . ILE A 1 91 ? 12.442 -4.429 -25.118 1.00 87.19 91 ILE A O 1
ATOM 737 N N . GLY A 1 92 ? 10.215 -4.517 -25.393 1.00 87.75 92 GLY A N 1
ATOM 738 C CA . GLY A 1 92 ? 10.252 -4.338 -26.848 1.00 87.75 92 GLY A CA 1
ATOM 739 C C . GLY A 1 92 ? 10.960 -3.044 -27.249 1.00 87.75 92 GLY A C 1
ATOM 740 O O . GLY A 1 92 ? 11.889 -3.065 -28.052 1.00 87.75 92 GLY A O 1
ATOM 741 N N . LYS A 1 93 ? 10.622 -1.928 -26.586 1.00 87.00 93 LYS A N 1
ATOM 742 C CA . LYS A 1 93 ? 11.326 -0.650 -26.785 1.00 87.00 93 LYS A CA 1
ATOM 743 C C . LYS A 1 93 ? 12.806 -0.722 -26.395 1.00 87.00 93 LYS A C 1
ATOM 745 O O . LYS A 1 93 ? 13.629 -0.065 -27.025 1.00 87.00 93 LYS A O 1
ATOM 750 N N . ALA A 1 94 ? 13.156 -1.495 -25.366 1.00 90.50 94 ALA A N 1
ATOM 751 C CA . ALA A 1 94 ? 14.543 -1.666 -24.932 1.00 90.50 94 ALA A CA 1
ATOM 752 C C . ALA A 1 94 ? 15.376 -2.440 -25.961 1.00 90.50 94 ALA A C 1
ATOM 754 O O . ALA A 1 94 ? 16.473 -2.009 -26.312 1.00 90.50 94 ALA A O 1
ATOM 755 N N . ILE A 1 95 ? 14.831 -3.553 -26.462 1.00 91.94 95 ILE A N 1
ATOM 756 C CA . ILE A 1 95 ? 15.449 -4.387 -27.498 1.00 91.94 95 ILE A CA 1
ATOM 757 C C . ILE A 1 95 ? 15.634 -3.573 -28.774 1.00 91.94 95 ILE A C 1
ATOM 759 O O . ILE A 1 95 ? 16.736 -3.535 -29.315 1.00 91.94 95 ILE A O 1
ATOM 763 N N . GLN A 1 96 ? 14.589 -2.868 -29.210 1.00 91.38 96 GLN A N 1
ATOM 764 C CA . GLN A 1 96 ? 14.656 -2.016 -30.392 1.00 91.38 96 GLN A CA 1
ATOM 765 C C . GLN A 1 96 ? 15.749 -0.952 -30.256 1.00 91.38 96 GLN A C 1
ATOM 767 O O . GLN A 1 96 ? 16.624 -0.860 -31.113 1.00 91.38 96 GLN A O 1
ATOM 772 N N . LYS A 1 97 ? 15.783 -0.232 -29.128 1.00 91.38 97 LYS A N 1
ATOM 773 C CA . LYS A 1 97 ? 16.819 0.771 -28.854 1.00 91.38 97 LYS A CA 1
ATOM 774 C C . LYS A 1 97 ? 18.233 0.178 -28.869 1.00 91.38 97 LYS A C 1
ATOM 776 O O . LYS A 1 97 ? 19.169 0.832 -29.326 1.00 91.38 97 LYS A O 1
ATOM 781 N N . GLN A 1 98 ? 18.411 -1.034 -28.341 1.00 93.25 98 GLN A N 1
ATOM 782 C CA . GLN A 1 98 ? 19.700 -1.727 -28.349 1.00 93.25 98 GLN A CA 1
ATOM 783 C C . GLN A 1 98 ? 20.118 -2.097 -29.780 1.00 93.25 98 GLN A C 1
ATOM 785 O O . GLN A 1 98 ? 21.252 -1.829 -30.168 1.00 93.25 98 GLN A O 1
ATOM 790 N N . ALA A 1 99 ? 19.205 -2.662 -30.572 1.00 91.44 99 ALA A N 1
ATOM 791 C CA . ALA A 1 99 ? 19.462 -3.048 -31.956 1.00 91.44 99 ALA A CA 1
ATOM 792 C C . ALA A 1 99 ? 19.780 -1.832 -32.846 1.00 91.44 99 ALA A C 1
ATOM 794 O O . ALA A 1 99 ? 20.784 -1.834 -33.556 1.00 91.44 99 ALA A O 1
ATOM 795 N N . GLU A 1 100 ? 19.005 -0.749 -32.735 1.00 93.31 100 GLU A N 1
ATOM 796 C CA . GLU A 1 100 ? 19.265 0.518 -33.434 1.00 93.31 100 GLU A CA 1
ATOM 797 C C . GLU A 1 100 ? 20.636 1.100 -33.068 1.00 93.31 100 GLU A C 1
ATOM 799 O O . GLU A 1 100 ? 21.354 1.615 -33.926 1.00 93.31 100 GLU A O 1
ATOM 804 N N . LYS A 1 101 ? 21.044 0.992 -31.797 1.00 93.69 101 LYS A N 1
ATOM 805 C CA . LYS A 1 101 ? 22.365 1.442 -31.346 1.00 93.69 101 LYS A CA 1
ATOM 806 C C . LYS A 1 101 ? 23.499 0.648 -32.000 1.00 93.69 101 LYS A C 1
ATOM 808 O O . LYS A 1 101 ? 24.504 1.255 -32.364 1.00 93.69 101 LYS A O 1
ATOM 813 N N . GLU A 1 102 ? 23.364 -0.669 -32.149 1.00 93.50 102 GLU A N 1
ATOM 814 C CA . GLU A 1 102 ? 24.374 -1.498 -32.824 1.00 93.50 102 GLU A CA 1
ATOM 815 C C . GLU A 1 102 ? 24.431 -1.221 -34.332 1.00 93.50 102 GLU A C 1
ATOM 817 O O . GLU A 1 102 ? 25.517 -1.043 -34.880 1.00 93.50 102 GLU A O 1
ATOM 822 N N . LEU A 1 103 ? 23.281 -1.066 -34.993 1.00 92.06 103 LEU A N 1
ATOM 823 C CA . LEU A 1 103 ? 23.210 -0.700 -36.412 1.00 92.06 103 LEU A CA 1
ATOM 824 C C . LEU A 1 103 ? 23.852 0.665 -36.696 1.00 92.06 103 LEU A C 1
ATOM 826 O O . LEU A 1 103 ? 24.610 0.811 -37.656 1.00 92.06 103 LEU A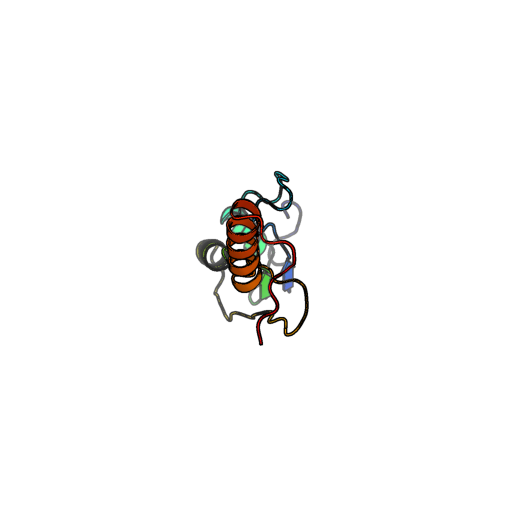 O 1
ATOM 830 N N . ARG A 1 104 ? 23.636 1.653 -35.818 1.00 92.94 104 ARG A N 1
ATOM 831 C CA . ARG A 1 104 ? 24.278 2.973 -35.931 1.00 92.94 104 ARG A CA 1
ATOM 832 C C . ARG A 1 104 ? 25.803 2.892 -35.840 1.00 92.94 104 ARG A C 1
ATOM 834 O O . ARG A 1 104 ? 26.479 3.628 -36.553 1.00 92.94 104 ARG A O 1
ATOM 841 N N . LYS A 1 105 ? 26.363 1.991 -35.019 1.00 93.62 105 LYS A N 1
ATOM 842 C CA . LYS A 1 105 ? 27.823 1.752 -34.980 1.00 93.62 105 LYS A CA 1
ATOM 843 C C . LYS A 1 105 ? 28.350 1.161 -36.288 1.00 93.62 105 LYS A C 1
ATOM 845 O O . LYS A 1 105 ? 29.495 1.411 -36.641 1.00 93.62 105 LYS A O 1
ATOM 850 N N . GLN A 1 106 ? 27.519 0.399 -36.996 1.00 93.31 106 GLN A N 1
ATOM 851 C CA . GLN A 1 106 ? 27.827 -0.174 -38.309 1.00 93.31 106 GLN A CA 1
ATOM 852 C C . GLN A 1 106 ? 27.569 0.812 -39.465 1.00 93.31 106 GLN A C 1
ATOM 854 O O . GLN A 1 106 ? 27.732 0.453 -40.627 1.00 93.31 106 GLN A O 1
ATOM 859 N N . GLY A 1 107 ? 27.172 2.057 -39.172 1.00 91.88 107 GLY A N 1
ATOM 860 C CA . GLY A 1 107 ? 26.933 3.102 -40.171 1.00 91.88 107 GLY A CA 1
ATOM 861 C C . GLY A 1 107 ? 25.543 3.079 -40.816 1.00 91.88 107 GLY A C 1
ATOM 862 O O . GLY A 1 107 ? 25.270 3.897 -41.694 1.00 91.88 107 GLY A O 1
ATOM 863 N N . VAL A 1 108 ? 24.646 2.193 -40.375 1.00 90.00 108 VAL A N 1
ATOM 864 C CA . VAL A 1 108 ? 23.266 2.126 -40.873 1.00 90.00 108 VAL A CA 1
ATOM 865 C C . VAL A 1 108 ? 22.456 3.296 -40.300 1.00 90.00 108 VAL A C 1
ATOM 867 O O . VAL A 1 108 ? 22.480 3.558 -39.095 1.00 90.00 108 VAL A O 1
ATOM 870 N N . LYS A 1 109 ? 21.737 4.015 -41.172 1.00 85.44 109 LYS A N 1
ATOM 871 C CA . LYS A 1 109 ? 20.854 5.136 -40.811 1.00 85.44 109 LYS A CA 1
ATOM 872 C C . LYS A 1 109 ? 19.391 4.712 -40.934 1.00 85.44 109 LYS A C 1
ATOM 874 O O . LYS A 1 109 ? 19.020 4.116 -41.938 1.00 85.44 109 LYS A O 1
ATOM 879 N N . GLY A 1 110 ? 18.581 5.071 -39.942 1.00 79.50 110 GLY A N 1
ATOM 880 C CA . GLY A 1 110 ? 17.156 4.743 -39.872 1.00 79.50 110 GLY A CA 1
ATOM 881 C C . GLY A 1 110 ? 16.779 4.117 -38.531 1.00 79.50 110 GLY A C 1
ATOM 882 O O . GLY A 1 110 ? 17.658 3.782 -37.732 1.00 79.50 110 GLY A O 1
ATOM 883 N N . ASP A 1 111 ? 15.477 3.981 -38.304 1.00 83.94 111 ASP A N 1
ATOM 884 C CA . ASP A 1 111 ? 14.903 3.302 -37.141 1.00 83.94 111 ASP A CA 1
ATOM 885 C C . ASP A 1 111 ? 14.345 1.936 -37.578 1.00 83.94 111 ASP A C 1
ATOM 887 O O . ASP A 1 111 ? 13.997 1.742 -38.746 1.00 83.94 111 ASP A O 1
ATOM 891 N N . ILE A 1 112 ? 14.310 0.960 -36.666 1.00 84.31 112 ILE A N 1
ATOM 892 C CA . ILE A 1 112 ? 13.844 -0.396 -36.994 1.00 84.31 112 ILE A CA 1
ATOM 893 C C . ILE A 1 112 ? 12.312 -0.408 -36.990 1.00 84.31 112 ILE A C 1
ATOM 895 O O . ILE A 1 112 ? 11.689 -0.181 -35.953 1.00 84.31 112 ILE A O 1
ATOM 899 N N . GLU A 1 113 ? 11.697 -0.753 -38.120 1.00 84.62 113 GLU A N 1
ATOM 900 C CA . GLU A 1 113 ? 10.276 -1.107 -38.177 1.00 84.62 113 GLU A CA 1
ATOM 901 C C . GLU A 1 113 ? 10.113 -2.626 -38.105 1.00 84.62 113 GLU A C 1
ATOM 903 O O . GLU A 1 113 ? 10.528 -3.365 -39.001 1.00 84.62 113 GLU A O 1
ATOM 908 N N . TRP A 1 114 ? 9.506 -3.097 -37.019 1.00 77.81 114 TRP A N 1
ATOM 909 C CA . TRP A 1 114 ? 9.092 -4.489 -36.886 1.00 77.81 114 TRP A CA 1
ATOM 910 C C . TRP A 1 114 ? 7.760 -4.679 -37.620 1.00 77.81 114 TRP A C 1
ATOM 912 O O . TRP A 1 114 ? 6.826 -3.909 -37.393 1.00 77.81 114 TRP A O 1
ATOM 922 N N . LYS A 1 115 ? 7.691 -5.681 -38.501 1.00 72.00 115 LYS A N 1
ATOM 923 C CA . LYS A 1 115 ? 6.434 -6.136 -39.114 1.00 72.00 115 LYS A CA 1
ATOM 924 C C . LYS A 1 115 ? 5.682 -7.081 -38.188 1.00 72.00 115 LYS A C 1
ATOM 926 O O . LYS A 1 115 ? 6.363 -7.847 -37.469 1.00 72.00 115 LYS A O 1
#

Sequence (115 aa):
MRTIRRNSIDTIITDPPYALKFMGKAWDYELPSVRCFKRMLRIAKPGAILLCFGGTRTFHRMACNIEDAGWIIKDCIMWIYGSGFPKSHNIGKAIQKQAEKELRKQGVKGDIEWK

InterPro domains:
  IPR002052 DNA methylase, N-6 adenine-specific, conserved site [PS00092] (12-18)
  IPR002941 DNA methylase N-4/N-6 [PF01555] (9-89)
  IPR029063 S-adenosyl-L-methionine-dependent methyltransferase superfamily [G3DSA:3.40.50.150] (1-108)
  IPR029063 S-adenosyl-L-methionine-dependent methyltransferase superfamily [SSF53335] (1-90)

Radius of gyration: 22.19 Å; chains: 1; bounding box: 44×23×62 Å

Foldseek 3Di:
DVPAAFQADQEAEDEAQACPCVVVDPRNNDADALVNLLVVNRRHHVPHYYHYDYDPVRVVVNVVSNVSNPDDDDDDDDDDDPDDDPPDDDVVVVVQVVVVVVCVVVVDDDGDDDD